Protein AF-A0A943NIR8-F1 (afdb_monomer_lite)

pLDDT: mean 76.02, std 11.91, range [43.84, 91.81]

Structure (mmCIF, N/CA/C/O backbone):
data_AF-A0A943NIR8-F1
#
_entry.id   AF-A0A943NIR8-F1
#
loop_
_atom_site.group_PDB
_atom_site.id
_atom_site.type_symbol
_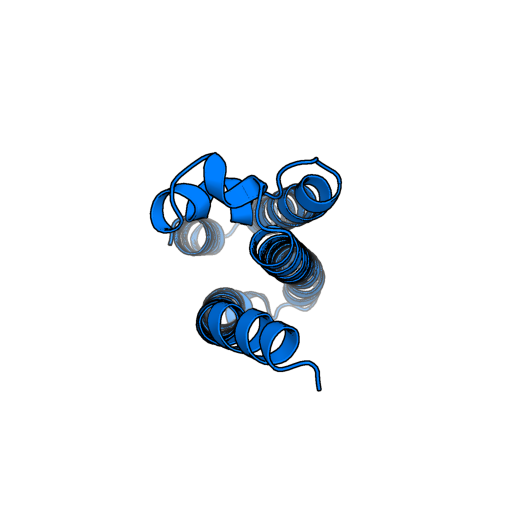atom_site.label_atom_id
_atom_site.label_alt_id
_atom_site.label_comp_id
_atom_site.label_asym_id
_atom_site.label_entity_id
_atom_site.label_seq_id
_atom_site.pdbx_PDB_ins_code
_atom_site.Cartn_x
_atom_site.Cartn_y
_atom_site.Cartn_z
_atom_site.occupancy
_atom_site.B_iso_or_equiv
_atom_site.auth_seq_id
_atom_site.auth_comp_id
_atom_site.auth_asym_id
_atom_site.auth_atom_id
_atom_site.pdbx_PDB_model_num
ATOM 1 N N . ALA A 1 1 ? -4.157 7.578 -10.789 1.00 50.00 1 ALA A N 1
ATOM 2 C CA . ALA A 1 1 ? -4.087 8.479 -11.960 1.00 50.00 1 ALA A CA 1
ATOM 3 C C . ALA A 1 1 ? -2.714 9.147 -12.088 1.00 50.00 1 ALA A C 1
ATOM 5 O O . ALA A 1 1 ? -2.057 8.916 -13.091 1.00 50.00 1 ALA A O 1
ATOM 6 N N . LEU A 1 2 ? -2.232 9.883 -11.074 1.00 46.25 2 LEU A N 1
ATOM 7 C CA . LEU A 1 2 ? -0.945 10.601 -11.145 1.00 46.25 2 LEU A CA 1
ATOM 8 C C . LEU A 1 2 ? 0.275 9.679 -11.347 1.00 46.25 2 LEU A C 1
ATOM 10 O O . LEU A 1 2 ? 1.102 9.935 -12.209 1.00 46.25 2 LEU A O 1
ATOM 14 N N . VAL A 1 3 ? 0.345 8.561 -10.618 1.00 52.22 3 VAL A N 1
ATOM 15 C CA . VAL A 1 3 ? 1.458 7.596 -10.722 1.00 52.22 3 VAL A CA 1
ATOM 16 C C . VAL A 1 3 ? 1.497 6.900 -12.093 1.00 52.22 3 VAL A C 1
ATOM 18 O O . VAL A 1 3 ? 2.567 6.740 -12.676 1.00 52.22 3 VAL A O 1
ATOM 21 N N . GLY A 1 4 ? 0.331 6.560 -12.654 1.00 50.72 4 GLY A N 1
ATOM 22 C CA . GLY A 1 4 ? 0.219 5.984 -14.000 1.00 50.72 4 GLY A CA 1
ATOM 23 C C . GLY A 1 4 ? 0.604 6.975 -15.105 1.00 50.72 4 GLY A C 1
ATOM 24 O O . GLY A 1 4 ? 1.308 6.604 -16.039 1.00 50.72 4 GLY A O 1
ATOM 25 N N . ALA A 1 5 ? 0.225 8.251 -14.961 1.00 54.97 5 ALA A N 1
ATOM 26 C CA . ALA A 1 5 ? 0.606 9.313 -15.894 1.00 54.97 5 ALA A CA 1
ATOM 27 C C . ALA A 1 5 ? 2.113 9.628 -15.841 1.00 54.97 5 ALA A C 1
ATOM 29 O O . ALA A 1 5 ? 2.747 9.778 -16.883 1.00 54.97 5 ALA A O 1
ATOM 30 N N . LEU A 1 6 ? 2.701 9.657 -14.639 1.00 54.72 6 LEU A N 1
ATOM 31 C CA . LEU A 1 6 ? 4.146 9.820 -14.451 1.00 54.72 6 LEU A CA 1
ATOM 32 C C . LEU A 1 6 ? 4.927 8.632 -15.029 1.00 54.72 6 LEU A C 1
ATOM 34 O O . LEU A 1 6 ? 5.957 8.830 -15.664 1.00 54.72 6 LEU A O 1
ATOM 38 N N . SER A 1 7 ? 4.406 7.410 -14.888 1.00 53.09 7 SER A N 1
ATOM 39 C CA . SER A 1 7 ? 5.023 6.209 -15.470 1.00 53.09 7 SER A CA 1
ATOM 40 C C . SER A 1 7 ? 5.010 6.237 -17.003 1.00 53.09 7 SER A C 1
ATOM 42 O O . SER A 1 7 ? 6.015 5.917 -17.631 1.00 53.09 7 SER A O 1
ATOM 44 N N . ALA A 1 8 ? 3.902 6.674 -17.612 1.00 53.62 8 ALA A N 1
ATOM 45 C CA . ALA A 1 8 ? 3.790 6.805 -19.065 1.00 53.62 8 ALA A CA 1
ATOM 46 C C . ALA A 1 8 ? 4.704 7.910 -19.630 1.00 53.62 8 ALA A C 1
ATOM 48 O O . ALA A 1 8 ? 5.376 7.695 -20.637 1.00 53.62 8 ALA A O 1
ATOM 49 N N . GLY A 1 9 ? 4.783 9.070 -18.966 1.00 53.88 9 GLY A N 1
ATOM 50 C CA . GLY A 1 9 ? 5.633 10.183 -19.408 1.00 53.88 9 GLY A CA 1
ATOM 51 C C . GLY A 1 9 ? 7.127 9.853 -19.388 1.00 53.88 9 GLY A C 1
ATOM 52 O O . GLY A 1 9 ? 7.882 10.319 -20.236 1.00 53.88 9 GLY A O 1
ATOM 53 N N . VAL A 1 10 ? 7.550 9.002 -18.456 1.00 54.00 10 VAL A N 1
ATOM 54 C CA . VAL A 1 10 ? 8.947 8.591 -18.330 1.00 54.00 10 VAL A CA 1
ATOM 55 C C . VAL A 1 10 ? 9.321 7.483 -19.323 1.00 54.00 10 VAL A C 1
ATOM 57 O O . VAL A 1 10 ? 10.425 7.502 -19.864 1.00 54.00 10 VAL A O 1
ATOM 60 N N . PHE A 1 11 ? 8.388 6.584 -19.646 1.00 51.16 11 PHE A N 1
ATOM 61 C CA . PHE A 1 11 ? 8.565 5.572 -20.692 1.00 51.16 11 PHE A CA 1
ATOM 62 C C . PHE A 1 11 ? 8.746 6.202 -22.089 1.00 51.16 11 PHE A C 1
ATOM 64 O O . PHE A 1 11 ? 9.578 5.750 -22.870 1.00 51.16 11 PHE A O 1
ATOM 71 N N . MET A 1 12 ? 8.052 7.311 -22.379 1.00 51.12 12 MET A N 1
ATOM 72 C CA . MET A 1 12 ? 8.220 8.051 -23.642 1.00 51.12 12 MET A CA 1
ATOM 73 C C . MET A 1 12 ? 9.534 8.852 -23.742 1.00 51.12 12 MET A C 1
ATOM 75 O O . MET A 1 12 ? 9.863 9.333 -24.822 1.00 51.12 12 MET A O 1
ATOM 79 N N . SER A 1 13 ? 10.289 9.006 -22.647 1.00 50.47 13 SER A N 1
ATOM 80 C CA . SER A 1 13 ? 11.528 9.804 -22.614 1.00 50.47 13 SER A CA 1
ATOM 81 C C . SER A 1 13 ? 12.755 9.058 -23.170 1.00 50.47 13 SER A C 1
ATOM 83 O O . SER A 1 13 ? 13.809 9.658 -23.360 1.00 50.47 13 SER A O 1
ATOM 85 N N . GLY A 1 14 ? 12.650 7.751 -23.450 1.00 43.84 14 GLY A N 1
ATOM 86 C CA . GLY A 1 14 ? 13.679 6.977 -24.167 1.00 43.84 14 GLY A CA 1
ATOM 87 C C . GLY A 1 14 ? 15.031 6.803 -23.455 1.00 43.84 14 GLY A C 1
ATOM 88 O O . GLY A 1 14 ? 15.896 6.103 -23.969 1.00 43.84 14 GLY A O 1
ATOM 89 N N . ASN A 1 15 ? 15.227 7.387 -22.271 1.00 46.31 15 ASN A N 1
ATOM 90 C CA . ASN A 1 15 ? 16.449 7.252 -21.482 1.00 46.31 15 ASN A CA 1
ATOM 91 C C . ASN A 1 15 ? 16.260 6.185 -20.398 1.00 46.31 15 ASN A C 1
ATOM 93 O O . ASN A 1 15 ? 15.321 6.263 -19.602 1.00 46.31 15 ASN A O 1
ATOM 97 N N . GLY A 1 16 ? 17.171 5.208 -20.331 1.00 49.84 16 GLY A N 1
ATOM 98 C CA . GLY A 1 16 ? 17.171 4.143 -19.315 1.00 49.84 16 GLY A CA 1
ATOM 99 C C . GLY A 1 16 ? 17.118 4.652 -17.865 1.00 49.84 16 GLY A C 1
ATOM 100 O O . GLY A 1 16 ? 16.621 3.948 -16.987 1.00 49.84 16 GLY A O 1
ATOM 101 N N . ASP A 1 17 ? 17.515 5.907 -17.633 1.00 51.03 17 ASP A N 1
ATOM 102 C CA . ASP A 1 17 ? 17.457 6.611 -16.343 1.00 51.03 17 ASP A CA 1
ATOM 103 C C . ASP A 1 17 ? 16.029 6.906 -15.858 1.00 51.03 17 ASP A C 1
ATOM 105 O O . ASP A 1 17 ? 15.762 6.965 -14.655 1.00 51.03 17 ASP A O 1
ATOM 109 N N . GLY A 1 18 ? 15.076 7.033 -16.783 1.00 53.97 18 GLY A N 1
ATOM 110 C CA . GLY A 1 18 ? 13.674 7.254 -16.457 1.00 53.97 18 GLY A CA 1
ATOM 111 C C . GLY A 1 18 ? 13.068 6.102 -15.646 1.00 53.97 18 GLY A C 1
ATOM 112 O O . GLY A 1 18 ? 12.378 6.310 -14.643 1.00 53.97 18 GLY A O 1
ATOM 113 N N . ASN A 1 19 ? 13.393 4.865 -16.019 1.00 62.94 19 ASN A N 1
ATOM 114 C CA . ASN A 1 19 ? 12.901 3.679 -15.319 1.00 62.94 19 ASN A CA 1
ATOM 115 C C . ASN A 1 19 ? 13.333 3.641 -13.848 1.00 62.94 19 ASN A C 1
ATOM 117 O O . ASN A 1 19 ? 12.593 3.148 -12.995 1.00 62.94 19 ASN A O 1
ATOM 121 N N . LEU A 1 20 ? 14.505 4.193 -13.528 1.00 63.16 20 LEU A N 1
ATOM 122 C CA . LEU A 1 20 ? 15.030 4.193 -12.168 1.00 63.16 20 LEU A CA 1
ATOM 123 C C . LEU A 1 20 ? 14.254 5.160 -11.267 1.00 63.16 20 LEU A C 1
ATOM 125 O O . LEU A 1 20 ? 13.882 4.791 -10.157 1.00 63.16 20 LEU A O 1
ATOM 129 N N . ILE A 1 21 ? 13.928 6.356 -11.767 1.00 66.56 21 ILE A N 1
ATOM 130 C CA . ILE A 1 21 ? 13.123 7.349 -11.037 1.00 66.56 21 ILE A CA 1
ATOM 131 C C . ILE A 1 21 ? 11.712 6.815 -10.765 1.00 66.56 21 ILE A C 1
ATOM 133 O O . ILE A 1 21 ? 11.200 6.955 -9.654 1.00 66.56 21 ILE A O 1
ATOM 137 N N . VAL A 1 22 ? 11.092 6.162 -11.750 1.00 68.81 22 VAL A N 1
ATOM 138 C CA . VAL A 1 22 ? 9.755 5.565 -11.599 1.00 68.81 22 VAL A CA 1
ATOM 139 C C . VAL A 1 22 ? 9.773 4.416 -10.587 1.00 68.81 22 VAL A C 1
ATOM 141 O O . VAL A 1 22 ? 8.929 4.380 -9.691 1.00 68.81 22 VAL A O 1
ATOM 144 N N . ASN A 1 23 ? 10.763 3.522 -10.663 1.00 69.69 23 ASN A N 1
ATOM 145 C CA . ASN A 1 23 ? 10.920 2.421 -9.708 1.00 69.69 23 ASN A CA 1
ATOM 146 C C . ASN A 1 23 ? 11.201 2.919 -8.283 1.00 69.69 23 ASN A C 1
ATOM 148 O O . ASN A 1 23 ? 10.594 2.423 -7.333 1.00 69.69 23 ASN A O 1
ATOM 152 N N . LEU A 1 24 ? 12.061 3.931 -8.124 1.00 72.00 24 LEU A N 1
ATOM 153 C CA . LEU A 1 24 ? 12.304 4.580 -6.834 1.00 72.00 24 LEU A CA 1
ATOM 154 C C . LEU A 1 24 ? 11.046 5.270 -6.301 1.00 72.00 24 LEU A C 1
ATOM 156 O O . LEU A 1 24 ? 10.792 5.217 -5.100 1.00 72.00 24 LEU A O 1
ATOM 160 N N . GLY A 1 25 ? 10.230 5.858 -7.178 1.00 76.81 25 GLY A N 1
ATOM 161 C CA . GLY A 1 25 ? 8.927 6.417 -6.826 1.00 76.81 25 GLY A CA 1
ATOM 162 C C . GLY A 1 25 ? 7.977 5.359 -6.262 1.00 76.81 25 GLY A C 1
ATOM 163 O O . GLY A 1 25 ? 7.421 5.556 -5.183 1.00 76.81 25 GLY A O 1
ATOM 164 N N . TYR A 1 26 ? 7.838 4.212 -6.935 1.00 76.12 26 TYR A N 1
ATOM 165 C CA . TYR A 1 26 ? 7.036 3.089 -6.433 1.00 76.12 26 TYR A CA 1
ATOM 166 C C . TYR A 1 26 ? 7.559 2.552 -5.098 1.00 76.12 26 TYR A C 1
ATOM 168 O O . TYR A 1 26 ? 6.769 2.327 -4.180 1.00 76.12 26 TYR A O 1
ATOM 176 N N . LEU A 1 27 ? 8.880 2.405 -4.960 1.00 76.31 27 LEU A N 1
ATOM 177 C CA . LEU A 1 27 ? 9.509 1.943 -3.726 1.00 76.31 27 LEU A CA 1
ATOM 178 C C . LEU A 1 27 ? 9.254 2.920 -2.571 1.00 76.31 27 LEU A C 1
ATOM 180 O O . LEU A 1 27 ? 8.796 2.505 -1.510 1.00 76.31 27 LEU A O 1
ATOM 184 N N . ALA A 1 28 ? 9.502 4.214 -2.781 1.00 79.44 28 ALA A N 1
ATOM 185 C CA . ALA A 1 28 ? 9.277 5.248 -1.776 1.00 79.44 28 ALA A CA 1
ATOM 186 C C . ALA A 1 28 ? 7.803 5.306 -1.354 1.00 79.44 28 ALA A C 1
ATOM 188 O O . ALA A 1 28 ? 7.503 5.402 -0.164 1.00 79.44 28 ALA A O 1
ATOM 189 N N . PHE A 1 29 ? 6.877 5.187 -2.309 1.00 77.44 29 PHE A N 1
ATOM 190 C CA . PHE A 1 29 ? 5.443 5.191 -2.030 1.00 77.44 29 PHE A CA 1
ATOM 191 C C . PHE A 1 29 ? 4.998 3.939 -1.259 1.00 77.44 29 PHE A C 1
ATOM 193 O O . PHE A 1 29 ? 4.225 4.039 -0.305 1.00 77.44 29 PHE A O 1
ATOM 200 N N . GLY A 1 30 ? 5.530 2.767 -1.616 1.00 79.06 30 GLY A N 1
ATOM 201 C CA . GLY A 1 30 ? 5.275 1.519 -0.898 1.00 79.06 30 GLY A CA 1
ATOM 202 C C . GLY A 1 30 ? 5.834 1.531 0.521 1.00 79.06 30 GLY A C 1
ATOM 203 O O . GLY A 1 30 ? 5.119 1.204 1.467 1.00 79.06 30 GLY A O 1
ATOM 204 N N . LEU A 1 31 ? 7.076 1.993 0.691 1.00 80.50 31 LEU A N 1
ATOM 205 C CA . LEU A 1 31 ? 7.701 2.153 2.003 1.00 80.50 31 LEU A CA 1
ATOM 206 C C . LEU A 1 31 ? 6.960 3.173 2.863 1.00 80.50 31 LEU A C 1
ATOM 208 O O . LEU A 1 31 ? 6.782 2.924 4.047 1.00 80.50 31 LEU A O 1
ATOM 212 N N . MET A 1 32 ? 6.474 4.277 2.291 1.00 81.88 32 MET A N 1
ATOM 213 C CA . MET A 1 32 ? 5.642 5.245 3.010 1.00 81.88 32 MET A CA 1
ATOM 214 C C . MET A 1 32 ? 4.349 4.599 3.528 1.00 81.88 32 MET A C 1
ATOM 216 O O . MET A 1 32 ? 3.983 4.791 4.688 1.00 81.88 32 MET A O 1
ATOM 220 N N . TRP A 1 33 ? 3.674 3.795 2.703 1.00 80.50 33 TRP A N 1
ATOM 221 C CA . TRP A 1 33 ? 2.475 3.060 3.116 1.00 80.50 33 TRP A CA 1
ATOM 222 C C . TRP A 1 33 ? 2.769 2.034 4.220 1.00 80.50 33 TRP A C 1
ATOM 224 O O . TRP A 1 33 ? 2.026 1.964 5.201 1.00 80.50 33 TRP A O 1
ATOM 234 N N . LEU A 1 34 ? 3.877 1.295 4.123 1.00 80.38 34 LEU A N 1
ATOM 235 C CA . LEU A 1 34 ? 4.304 0.359 5.169 1.00 80.38 34 LEU A CA 1
ATOM 236 C C . LEU A 1 34 ? 4.735 1.078 6.454 1.00 80.38 34 LEU A C 1
ATOM 238 O O . LEU A 1 34 ? 4.342 0.669 7.542 1.00 80.38 34 LEU A O 1
ATOM 242 N N . ALA A 1 35 ? 5.474 2.181 6.347 1.00 77.81 35 ALA A N 1
ATOM 243 C CA . ALA A 1 35 ? 5.875 3.003 7.485 1.00 77.81 35 ALA A CA 1
ATOM 244 C C . ALA A 1 35 ? 4.655 3.603 8.197 1.00 77.81 35 ALA A C 1
ATOM 246 O O . ALA A 1 35 ? 4.638 3.682 9.422 1.00 77.81 35 ALA A O 1
ATOM 247 N N . SER A 1 36 ? 3.590 3.927 7.458 1.00 78.44 36 SER A N 1
ATOM 248 C CA . SER A 1 36 ? 2.319 4.343 8.060 1.00 78.44 36 SER A CA 1
ATOM 249 C C . SER A 1 36 ? 1.657 3.238 8.895 1.00 78.44 36 SER A C 1
ATOM 251 O O . SER A 1 36 ? 0.885 3.513 9.803 1.00 78.44 36 SER A O 1
ATOM 253 N N . CYS A 1 37 ? 1.986 1.966 8.657 1.00 79.25 37 CYS A N 1
ATOM 254 C CA . CYS A 1 37 ? 1.515 0.885 9.521 1.00 79.25 37 CYS A CA 1
ATOM 255 C C . CYS A 1 37 ? 2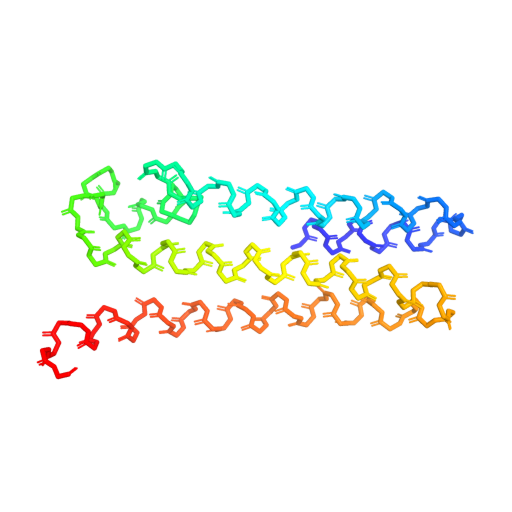.239 0.856 10.880 1.00 79.25 37 CYS A C 1
ATOM 257 O O . CYS A 1 37 ? 1.780 0.185 11.800 1.00 79.25 37 CYS A O 1
ATOM 259 N N . LEU A 1 38 ? 3.360 1.570 11.017 1.00 74.50 38 LEU A N 1
ATOM 260 C CA . LEU A 1 38 ? 4.093 1.720 12.276 1.00 74.50 38 LEU A CA 1
ATOM 261 C C . LEU A 1 38 ? 3.652 2.965 13.062 1.00 74.50 38 LEU A C 1
ATOM 263 O O . LEU A 1 38 ? 3.937 3.076 14.254 1.00 74.50 38 LEU A O 1
ATOM 267 N N . THR A 1 39 ? 2.956 3.907 12.420 1.00 75.06 39 THR A N 1
ATOM 268 C CA . THR A 1 39 ? 2.384 5.085 13.083 1.00 75.06 39 THR A CA 1
ATOM 269 C C . THR A 1 39 ? 1.046 4.738 13.722 1.00 75.06 39 THR A C 1
ATOM 271 O O . THR A 1 39 ? 0.398 3.785 13.307 1.00 75.06 39 THR A O 1
ATOM 274 N N . LYS A 1 40 ? 0.599 5.520 14.720 1.00 67.50 40 LYS A N 1
ATOM 275 C CA . LYS A 1 40 ? -0.721 5.349 15.373 1.00 67.50 40 LYS A CA 1
ATOM 276 C C . LYS A 1 40 ? -1.905 5.488 14.407 1.00 67.50 40 LYS A C 1
ATOM 278 O O . LYS A 1 40 ? -2.991 4.994 14.688 1.00 67.50 40 LYS A O 1
ATOM 283 N N . GLU A 1 41 ? -1.683 6.165 13.287 1.00 75.62 41 GLU A N 1
ATOM 284 C CA . GLU A 1 41 ? -2.678 6.434 12.257 1.00 75.62 41 GLU A CA 1
ATOM 285 C C . GLU A 1 41 ? -2.113 5.967 10.911 1.00 75.62 41 GLU A C 1
ATOM 287 O O . GLU A 1 41 ? -1.200 6.615 10.390 1.00 75.62 41 GLU A O 1
ATOM 292 N N . PRO A 1 42 ? -2.591 4.839 10.351 1.00 76.81 42 PRO A N 1
ATOM 293 C CA . PRO A 1 42 ? -2.158 4.404 9.033 1.00 76.81 42 PRO A CA 1
ATOM 294 C C . PRO A 1 42 ? -2.702 5.347 7.964 1.00 76.81 42 PRO A C 1
ATOM 296 O O . PRO A 1 42 ? -3.794 5.904 8.113 1.00 76.81 42 PRO A O 1
ATOM 299 N N . LEU A 1 43 ? -1.974 5.478 6.850 1.00 74.88 43 LEU A N 1
ATOM 300 C CA . LEU A 1 43 ? -2.322 6.409 5.769 1.00 74.88 43 LEU A CA 1
ATOM 301 C C . LEU A 1 43 ? -3.756 6.189 5.279 1.00 74.88 43 LEU A C 1
ATOM 303 O O . LEU A 1 43 ? -4.458 7.153 4.987 1.00 74.88 43 LEU A O 1
ATOM 307 N N . CYS A 1 44 ? -4.205 4.927 5.260 1.00 75.50 44 CYS A N 1
ATOM 308 C CA . CYS A 1 44 ? -5.589 4.591 4.964 1.00 75.50 44 CYS A CA 1
ATOM 309 C C . CYS A 1 44 ? -6.578 5.269 5.906 1.00 75.50 44 CYS A C 1
ATOM 311 O O . CYS A 1 44 ? -7.441 6.016 5.458 1.00 75.50 44 CYS A O 1
ATOM 313 N N . ALA A 1 45 ? -6.418 5.073 7.213 1.00 72.06 45 ALA A N 1
ATOM 314 C CA . ALA A 1 45 ? -7.329 5.639 8.199 1.00 72.06 45 ALA A CA 1
ATOM 315 C C . ALA A 1 45 ? -7.370 7.173 8.116 1.00 72.06 45 ALA A C 1
ATOM 317 O O . ALA A 1 45 ? -8.454 7.749 8.176 1.00 72.06 45 ALA A O 1
ATOM 318 N N . ALA A 1 46 ? -6.221 7.820 7.893 1.00 77.38 46 ALA A N 1
ATOM 319 C CA . ALA A 1 46 ? -6.127 9.274 7.799 1.00 77.38 46 ALA A CA 1
ATOM 320 C C . ALA A 1 46 ? -6.975 9.871 6.659 1.00 77.38 46 ALA A C 1
ATOM 322 O O . ALA A 1 46 ? -7.538 10.953 6.835 1.00 77.38 46 ALA A O 1
ATOM 323 N N . TYR A 1 47 ? -7.106 9.178 5.516 1.00 77.06 47 TYR A N 1
ATOM 324 C CA . TYR A 1 47 ? -7.891 9.684 4.383 1.00 77.06 47 TYR A CA 1
ATOM 325 C C . TYR A 1 47 ? -9.379 9.303 4.448 1.00 77.06 47 TYR A C 1
ATOM 327 O O . TYR A 1 47 ? -10.222 10.135 4.118 1.00 77.06 47 TYR A O 1
ATOM 335 N N . VAL A 1 48 ? -9.738 8.081 4.877 1.00 79.56 48 VAL A N 1
ATOM 336 C CA . VAL A 1 48 ? -11.153 7.636 4.901 1.00 79.56 48 VAL A CA 1
ATOM 337 C C . VAL A 1 48 ? -11.920 8.053 6.150 1.00 79.56 48 VAL A C 1
ATOM 339 O O . VAL A 1 48 ? -13.147 7.973 6.140 1.00 79.56 48 VAL A O 1
ATOM 342 N N . LYS A 1 49 ? -11.258 8.535 7.210 1.00 76.62 49 LYS A N 1
ATOM 343 C CA . LYS A 1 49 ? -11.926 8.876 8.481 1.00 76.62 49 LYS A CA 1
ATOM 344 C C . LYS A 1 49 ? -13.127 9.810 8.328 1.00 76.62 49 LYS A C 1
ATOM 346 O O . LYS A 1 49 ? -14.119 9.639 9.029 1.00 76.62 49 LYS A O 1
ATOM 351 N N . TYR A 1 50 ? -13.092 10.750 7.383 1.00 76.94 50 TYR A N 1
ATOM 352 C CA . TYR A 1 50 ? -14.182 11.709 7.169 1.00 76.94 50 TYR A CA 1
ATOM 353 C C . TYR A 1 50 ? -15.490 11.051 6.713 1.00 76.94 50 TYR A C 1
ATOM 355 O O . TYR A 1 50 ? -16.564 11.566 7.005 1.00 76.94 50 TYR A O 1
ATOM 363 N N . SER A 1 51 ? -15.426 9.875 6.085 1.00 78.56 51 SER A N 1
ATOM 364 C CA . SER A 1 51 ? -16.610 9.073 5.752 1.00 78.56 51 SER A CA 1
ATOM 365 C C . SER A 1 51 ? -17.161 8.273 6.942 1.00 78.56 51 SER A C 1
ATOM 367 O O . SER A 1 51 ? -18.236 7.692 6.834 1.00 78.56 51 SER A O 1
ATOM 369 N N . TYR A 1 52 ? -16.447 8.246 8.073 1.00 73.00 52 TYR A N 1
ATOM 370 C CA . TYR A 1 52 ? -16.752 7.446 9.267 1.00 73.00 52 TYR A CA 1
ATOM 371 C C . TYR A 1 52 ? -16.828 8.292 10.557 1.00 73.00 52 TYR A C 1
ATOM 373 O O . TYR A 1 52 ? -16.626 7.776 11.655 1.00 73.00 52 TYR A O 1
ATOM 381 N N . GLY A 1 53 ? -17.136 9.589 10.438 1.00 78.44 53 GLY A N 1
ATOM 382 C CA . GLY A 1 53 ? -17.296 10.499 11.585 1.00 78.44 53 GLY A CA 1
ATOM 383 C C . GLY A 1 53 ? -16.052 11.318 11.949 1.00 78.44 53 GLY A C 1
ATOM 384 O O . GLY A 1 53 ? -16.018 11.951 12.999 1.00 78.44 53 GLY A O 1
ATOM 385 N N . GLY A 1 54 ? -15.031 11.346 11.090 1.00 82.00 54 GLY A N 1
ATOM 386 C CA . GLY A 1 54 ? -13.807 12.113 11.328 1.00 82.00 54 GLY A CA 1
ATOM 387 C C . GLY A 1 54 ? -12.938 11.458 12.398 1.00 82.00 54 GLY A C 1
ATOM 388 O O . GLY A 1 54 ? -12.750 10.244 12.385 1.00 82.00 54 GLY A O 1
ATOM 389 N N . ASP A 1 55 ? -12.407 12.238 13.337 1.00 81.69 55 ASP A N 1
ATOM 390 C CA . ASP A 1 55 ? -11.477 11.727 14.357 1.00 81.69 55 ASP A CA 1
ATOM 391 C C . ASP A 1 55 ? -12.118 10.702 15.308 1.00 81.69 55 ASP A C 1
ATOM 393 O O . ASP A 1 55 ? -11.423 9.851 15.864 1.00 81.69 55 ASP A O 1
ATOM 397 N N . SER A 1 56 ? -13.452 10.689 15.435 1.00 77.94 56 SER A N 1
ATOM 398 C CA . SER A 1 56 ? -14.148 9.651 16.203 1.00 77.94 56 SER A CA 1
ATOM 399 C C . SER A 1 56 ? -13.993 8.253 15.596 1.00 77.94 56 SER A C 1
ATOM 401 O O . SER A 1 56 ? -14.153 7.265 16.313 1.00 77.94 56 SER A O 1
ATOM 403 N N . ALA A 1 57 ? -13.665 8.145 14.301 1.00 77.19 57 ALA A N 1
ATOM 404 C CA . ALA A 1 57 ? -13.446 6.868 13.623 1.00 77.19 57 ALA A CA 1
ATOM 405 C C . ALA A 1 57 ? -12.266 6.087 14.228 1.00 77.19 57 ALA A C 1
ATOM 407 O O . ALA A 1 57 ? -12.286 4.855 14.251 1.00 77.19 57 ALA A O 1
ATOM 408 N N . TYR A 1 58 ? -11.271 6.788 14.783 1.00 77.75 58 TYR A N 1
ATOM 409 C CA . TYR A 1 58 ? -10.113 6.170 15.431 1.00 77.75 58 TYR A CA 1
ATOM 410 C C . TYR A 1 58 ? -10.471 5.411 16.712 1.00 77.75 58 TYR A C 1
ATOM 412 O O . TYR A 1 58 ? -9.782 4.459 17.075 1.00 77.75 58 TYR A O 1
ATOM 420 N N . ASN A 1 59 ? -11.590 5.761 17.353 1.00 81.88 59 ASN A N 1
ATOM 421 C CA . ASN A 1 59 ? -12.078 5.055 18.537 1.00 81.88 59 ASN A CA 1
ATOM 422 C C . ASN A 1 59 ? -12.688 3.686 18.204 1.00 81.88 59 ASN A C 1
ATOM 424 O O . ASN A 1 59 ? -12.978 2.920 19.119 1.00 81.88 59 ASN A O 1
ATOM 428 N N . ASN A 1 60 ? -12.891 3.360 16.922 1.00 82.56 60 ASN A N 1
ATOM 429 C CA . ASN A 1 60 ? -13.390 2.059 16.496 1.00 82.56 60 ASN A CA 1
ATOM 430 C C . ASN A 1 60 ? -12.213 1.111 16.166 1.00 82.56 60 ASN A C 1
ATOM 432 O O . ASN A 1 60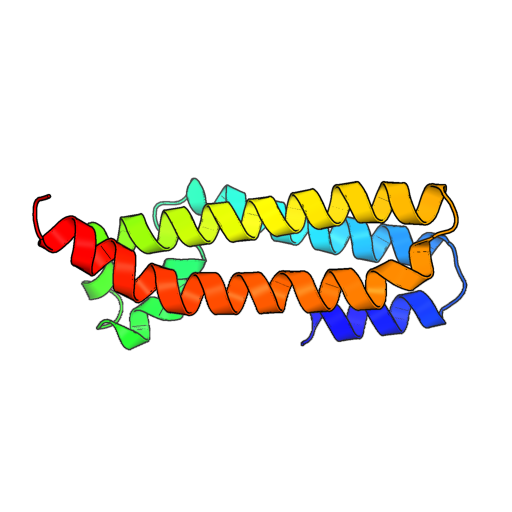 ? -11.574 1.258 15.117 1.00 82.56 60 ASN A O 1
ATOM 436 N N . PRO A 1 61 ? -11.945 0.075 16.992 1.00 81.44 61 PRO A N 1
ATOM 437 C CA . PRO A 1 61 ? -10.824 -0.835 16.761 1.00 81.44 61 PRO A CA 1
ATOM 438 C C . PRO A 1 61 ? -10.952 -1.631 15.457 1.00 81.44 61 PRO A C 1
ATOM 440 O O . PRO A 1 61 ? -9.941 -1.994 14.857 1.00 81.44 61 PRO A O 1
ATOM 443 N N . LEU A 1 62 ? -12.179 -1.903 14.994 1.00 83.06 62 LEU A N 1
ATOM 444 C CA . LEU A 1 62 ? -12.418 -2.599 13.727 1.00 83.06 62 LEU A CA 1
ATOM 445 C C . LEU A 1 62 ? -12.066 -1.711 12.538 1.00 83.06 62 LEU A C 1
ATOM 447 O O . LEU A 1 62 ? -11.415 -2.184 11.607 1.00 83.06 62 LEU A O 1
ATOM 451 N N . PHE A 1 63 ? -12.427 -0.427 12.590 1.00 83.25 63 PHE A N 1
ATOM 452 C CA . PHE A 1 63 ? -12.035 0.547 11.570 1.00 83.25 63 PHE A CA 1
ATOM 453 C C . PHE A 1 63 ? -10.509 0.647 11.474 1.00 83.25 63 PHE A C 1
ATOM 455 O O . PHE A 1 63 ? -9.949 0.525 10.384 1.00 83.25 63 PHE A O 1
ATOM 462 N N . MET A 1 64 ? -9.825 0.769 12.614 1.00 84.44 64 MET A N 1
ATOM 463 C CA . MET A 1 64 ? -8.364 0.852 12.643 1.00 84.44 64 MET A CA 1
ATOM 464 C C . MET A 1 64 ? -7.706 -0.420 12.107 1.00 84.44 64 MET A C 1
ATOM 466 O O . MET A 1 64 ? -6.882 -0.337 11.198 1.00 84.44 64 MET A O 1
ATOM 470 N N . LYS A 1 65 ? -8.105 -1.609 12.584 1.00 83.12 65 LYS A N 1
ATOM 471 C CA . LYS A 1 65 ? -7.541 -2.885 12.104 1.00 83.12 65 LYS A CA 1
ATOM 472 C C . LYS A 1 65 ? -7.745 -3.085 10.602 1.00 83.12 65 LYS A C 1
ATOM 474 O O . LYS A 1 65 ? -6.814 -3.498 9.919 1.00 83.12 65 LYS A O 1
ATOM 479 N N . THR A 1 66 ? -8.931 -2.760 10.086 1.00 86.25 66 THR A N 1
ATOM 480 C CA . THR A 1 66 ? -9.230 -2.860 8.647 1.00 86.25 66 THR A CA 1
ATOM 481 C C . THR A 1 66 ? -8.292 -1.971 7.836 1.00 86.25 66 THR A C 1
ATOM 483 O O . THR A 1 66 ? -7.676 -2.431 6.877 1.00 86.25 66 THR A O 1
ATOM 486 N N . ASN A 1 67 ? -8.132 -0.713 8.252 1.00 85.44 67 ASN A N 1
ATOM 487 C CA . ASN A 1 67 ? -7.293 0.251 7.549 1.00 85.44 67 ASN A CA 1
ATOM 488 C C . ASN A 1 67 ? -5.794 -0.036 7.682 1.00 85.44 67 ASN A C 1
ATOM 490 O O . ASN A 1 67 ? -5.062 0.234 6.737 1.00 85.44 67 ASN A O 1
ATOM 494 N N . TYR A 1 68 ? -5.333 -0.622 8.790 1.00 84.44 68 TYR A N 1
ATOM 495 C CA . TYR A 1 68 ? -3.957 -1.119 8.900 1.00 84.44 68 TYR A CA 1
ATOM 496 C C . TYR A 1 68 ? -3.680 -2.260 7.926 1.00 84.44 68 TYR A C 1
ATOM 498 O O . TYR A 1 68 ? -2.664 -2.235 7.242 1.00 84.44 68 TYR A O 1
ATOM 506 N N . ILE A 1 69 ? -4.580 -3.246 7.836 1.00 87.31 69 ILE A N 1
ATOM 507 C CA . ILE A 1 69 ? -4.410 -4.374 6.908 1.00 87.31 69 ILE A CA 1
ATOM 508 C C . ILE A 1 69 ? -4.388 -3.861 5.469 1.00 87.31 69 ILE A C 1
ATOM 510 O O . ILE A 1 69 ? -3.496 -4.214 4.703 1.00 87.31 69 ILE A O 1
ATOM 514 N N . LEU A 1 70 ? -5.323 -2.977 5.114 1.00 87.69 70 LEU A N 1
ATOM 515 C CA . LEU A 1 70 ? -5.343 -2.354 3.794 1.00 87.69 70 LEU A CA 1
ATOM 516 C C . LEU A 1 70 ? -4.060 -1.560 3.533 1.00 87.69 70 LEU A C 1
ATOM 518 O O . LEU A 1 70 ? -3.468 -1.714 2.466 1.00 87.69 70 LEU A O 1
ATOM 522 N N . ALA A 1 71 ? -3.589 -0.777 4.507 1.00 86.19 71 ALA A N 1
ATOM 523 C CA . ALA A 1 71 ? -2.337 -0.041 4.392 1.00 86.19 71 ALA A CA 1
ATOM 524 C C . ALA A 1 71 ? -1.133 -0.972 4.155 1.00 86.19 71 ALA A C 1
ATOM 526 O O . ALA A 1 71 ? -0.317 -0.741 3.261 1.00 86.19 71 ALA A O 1
ATOM 527 N N . ALA A 1 72 ? -1.060 -2.084 4.880 1.00 85.94 72 ALA A N 1
ATOM 528 C CA . ALA A 1 72 ? -0.009 -3.070 4.688 1.00 85.94 72 ALA A CA 1
ATOM 529 C C . ALA A 1 72 ? -0.082 -3.716 3.294 1.00 85.94 72 ALA A C 1
ATOM 531 O O . ALA A 1 72 ? 0.934 -3.813 2.610 1.00 85.94 72 ALA A O 1
ATOM 532 N N . CYS A 1 73 ? -1.276 -4.107 2.836 1.00 88.62 73 CYS A N 1
ATOM 533 C CA . CYS A 1 73 ? -1.459 -4.753 1.536 1.00 88.62 73 CYS A CA 1
ATOM 534 C C . CYS A 1 73 ? -1.074 -3.838 0.366 1.00 88.62 73 CYS A C 1
ATOM 536 O O . CYS A 1 73 ? -0.376 -4.266 -0.548 1.00 88.62 73 CYS A O 1
ATOM 538 N N . TRP A 1 74 ? -1.489 -2.575 0.398 1.00 85.81 74 TRP A N 1
ATOM 539 C CA . TRP A 1 74 ? -1.130 -1.598 -0.632 1.00 85.81 74 TRP A CA 1
ATOM 540 C C . TRP A 1 74 ? 0.362 -1.250 -0.587 1.00 85.81 74 TRP A C 1
ATOM 542 O O . TRP A 1 74 ? 0.992 -1.154 -1.638 1.00 85.81 74 TRP A O 1
ATOM 552 N N . GLY A 1 75 ? 0.948 -1.103 0.606 1.00 85.19 75 GLY A N 1
ATOM 553 C CA . GLY A 1 75 ? 2.388 -0.895 0.758 1.00 85.19 75 GLY A CA 1
ATOM 554 C C . GLY A 1 75 ? 3.198 -2.062 0.192 1.00 85.19 75 GLY A C 1
ATOM 555 O O . GLY A 1 75 ? 4.098 -1.852 -0.619 1.00 85.19 75 GLY A O 1
ATOM 556 N N . ALA A 1 76 ? 2.818 -3.295 0.536 1.00 87.38 76 ALA A N 1
ATOM 557 C CA . ALA A 1 76 ? 3.426 -4.510 -0.000 1.00 87.38 76 ALA A CA 1
ATOM 558 C C . ALA A 1 76 ? 3.268 -4.604 -1.523 1.00 87.38 76 ALA A C 1
ATOM 560 O O . ALA A 1 76 ? 4.234 -4.908 -2.218 1.00 87.38 76 ALA A O 1
ATOM 561 N N . MET A 1 77 ? 2.083 -4.282 -2.052 1.00 88.69 77 MET A N 1
ATOM 562 C CA . MET A 1 77 ? 1.836 -4.239 -3.491 1.00 88.69 77 MET A CA 1
ATOM 563 C C . MET A 1 77 ? 2.799 -3.271 -4.186 1.00 88.69 77 MET A C 1
ATOM 565 O O . MET A 1 77 ? 3.458 -3.672 -5.136 1.00 88.69 77 MET A O 1
ATOM 569 N N . TYR A 1 78 ? 2.941 -2.029 -3.710 1.00 83.31 78 TYR A N 1
ATOM 570 C CA . TYR A 1 78 ? 3.853 -1.057 -4.324 1.00 83.31 78 TYR A CA 1
ATOM 571 C C . TYR A 1 78 ? 5.328 -1.478 -4.249 1.00 83.31 78 TYR A C 1
ATOM 573 O O . TYR A 1 78 ? 6.063 -1.274 -5.216 1.00 83.31 78 TYR A O 1
ATOM 581 N N . VAL A 1 79 ? 5.759 -2.110 -3.150 1.00 84.06 79 VAL A N 1
ATOM 582 C CA . VAL A 1 79 ? 7.119 -2.665 -3.034 1.00 84.06 79 VAL A CA 1
ATOM 583 C C . VAL A 1 79 ? 7.336 -3.803 -4.034 1.00 84.06 79 VAL A C 1
ATOM 585 O O . VAL A 1 79 ? 8.339 -3.804 -4.745 1.00 84.06 79 VAL A O 1
ATOM 588 N N . LEU A 1 80 ? 6.391 -4.742 -4.146 1.00 84.62 80 LEU A N 1
ATOM 589 C CA . LEU A 1 80 ? 6.461 -5.830 -5.128 1.00 84.62 80 LEU A CA 1
ATOM 590 C C . LEU A 1 80 ? 6.461 -5.296 -6.564 1.00 84.62 80 LEU A C 1
ATOM 592 O O . LEU A 1 80 ? 7.256 -5.760 -7.381 1.00 84.62 80 LEU A O 1
ATOM 596 N N . THR A 1 81 ? 5.648 -4.273 -6.844 1.00 83.06 81 THR A N 1
ATOM 597 C CA . THR A 1 81 ? 5.628 -3.580 -8.134 1.00 83.06 81 THR A CA 1
ATOM 598 C C . THR A 1 81 ? 6.991 -2.988 -8.472 1.00 83.06 81 THR A C 1
ATOM 600 O O . THR A 1 81 ? 7.451 -3.140 -9.602 1.00 83.06 81 THR A O 1
ATOM 603 N N . ALA A 1 82 ? 7.676 -2.362 -7.511 1.00 78.56 82 ALA A N 1
ATOM 604 C CA . ALA A 1 82 ? 9.021 -1.829 -7.724 1.00 78.56 82 ALA A CA 1
ATOM 605 C C . ALA A 1 82 ? 10.042 -2.943 -8.021 1.00 78.56 82 ALA A C 1
ATOM 607 O O . ALA A 1 82 ? 10.847 -2.810 -8.944 1.00 78.56 82 ALA A O 1
ATOM 608 N N . ILE A 1 83 ? 9.975 -4.062 -7.287 1.00 81.62 83 I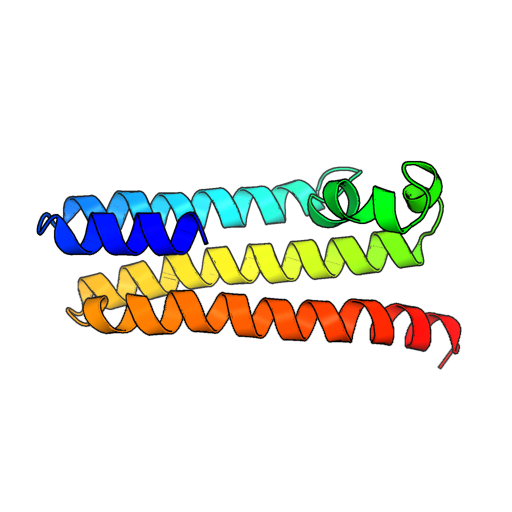LE A N 1
ATOM 609 C CA . ILE A 1 83 ? 10.881 -5.206 -7.464 1.00 81.62 83 ILE A CA 1
ATOM 610 C C . ILE A 1 83 ? 10.704 -5.830 -8.852 1.00 81.62 83 ILE A C 1
ATOM 612 O O . ILE A 1 83 ? 11.681 -5.944 -9.595 1.00 81.62 83 ILE A O 1
ATOM 616 N N . TRP A 1 84 ? 9.480 -6.210 -9.243 1.00 79.06 84 TRP A N 1
ATOM 617 C CA . TRP A 1 84 ? 9.281 -6.832 -10.557 1.00 79.06 84 TRP A CA 1
ATOM 618 C C . TRP A 1 84 ? 9.538 -5.857 -11.702 1.00 79.06 84 TRP A C 1
ATOM 620 O O . TRP A 1 84 ? 9.977 -6.287 -12.765 1.00 79.06 84 TRP A O 1
ATOM 630 N N . SER A 1 85 ? 9.289 -4.555 -11.504 1.00 79.06 85 SER A N 1
ATOM 631 C CA . SER A 1 85 ? 9.466 -3.559 -12.566 1.00 79.06 85 SER A CA 1
ATOM 632 C C . SER A 1 85 ? 10.946 -3.383 -12.861 1.00 79.06 85 SER A C 1
ATOM 634 O O . SER A 1 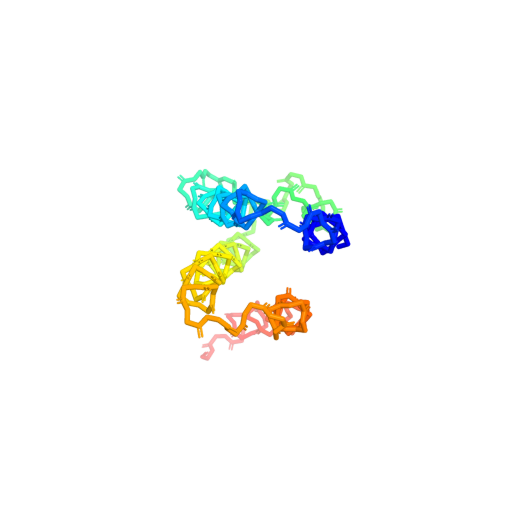85 ? 11.342 -3.310 -14.022 1.00 79.06 85 SER A O 1
ATOM 636 N N . TRP A 1 86 ? 11.783 -3.425 -11.823 1.00 74.94 86 TRP A N 1
ATOM 637 C CA . TRP A 1 86 ? 13.229 -3.456 -11.984 1.00 74.94 86 TRP A CA 1
ATOM 638 C C . TRP A 1 86 ? 13.688 -4.690 -12.772 1.00 74.94 86 TRP A C 1
ATOM 640 O O . TRP A 1 86 ? 14.387 -4.541 -13.772 1.00 74.94 86 TRP A O 1
ATOM 650 N N . PHE A 1 87 ? 13.235 -5.894 -12.406 1.00 78.62 87 PHE A N 1
ATOM 651 C CA . PHE A 1 87 ? 13.593 -7.114 -13.142 1.00 78.62 87 PHE A CA 1
ATOM 652 C C . PHE A 1 87 ? 13.101 -7.108 -14.597 1.00 78.62 87 PHE A C 1
ATOM 654 O O . PHE A 1 87 ? 13.847 -7.494 -15.494 1.00 78.62 87 PHE A O 1
ATOM 661 N N . ALA A 1 88 ? 11.874 -6.659 -14.857 1.00 78.56 88 ALA A N 1
ATOM 662 C CA . ALA A 1 88 ? 11.298 -6.619 -16.199 1.00 78.56 88 ALA A CA 1
ATOM 663 C C . ALA A 1 88 ? 12.070 -5.680 -17.141 1.00 78.56 88 ALA A C 1
ATOM 665 O O . ALA A 1 88 ? 12.315 -6.035 -18.293 1.00 78.56 88 ALA A O 1
ATOM 666 N N . VAL A 1 89 ? 12.518 -4.522 -16.643 1.00 75.06 89 VAL A N 1
ATOM 667 C CA . VAL A 1 89 ? 13.364 -3.597 -17.415 1.00 75.06 89 VAL A CA 1
ATOM 668 C C . VAL A 1 89 ? 14.719 -4.230 -17.734 1.00 75.06 89 VAL A C 1
ATOM 670 O O . VAL A 1 89 ? 15.145 -4.182 -18.884 1.00 75.06 89 VAL A O 1
ATOM 673 N N . GLN A 1 90 ? 15.360 -4.889 -16.761 1.00 75.12 90 GLN A N 1
ATOM 674 C CA . GLN A 1 90 ? 16.656 -5.550 -16.978 1.00 75.12 90 GLN A CA 1
ATOM 675 C C . GLN A 1 90 ? 16.593 -6.695 -17.999 1.00 75.12 90 GLN A C 1
ATOM 677 O O . GLN A 1 90 ? 17.584 -6.991 -18.657 1.00 75.12 90 GLN A O 1
ATOM 682 N N . ASN A 1 91 ? 15.428 -7.328 -18.148 1.00 77.88 91 ASN A N 1
ATOM 683 C CA . ASN A 1 91 ? 15.202 -8.417 -19.101 1.00 77.88 91 ASN A CA 1
ATOM 684 C C . ASN A 1 91 ? 14.591 -7.941 -20.434 1.00 77.88 91 ASN A C 1
ATOM 686 O O . ASN A 1 91 ? 14.171 -8.769 -21.238 1.00 77.88 91 ASN A O 1
ATOM 690 N N . GLY A 1 92 ? 14.513 -6.625 -20.678 1.00 79.00 92 GLY A N 1
ATOM 691 C CA . GLY A 1 92 ? 14.022 -6.068 -21.944 1.00 79.00 92 GLY A CA 1
ATOM 692 C C . GLY A 1 92 ? 12.510 -6.202 -22.172 1.00 79.00 92 GLY A C 1
ATOM 693 O O . GLY A 1 92 ? 12.050 -6.021 -23.293 1.00 79.00 92 GLY A O 1
ATOM 694 N N . VAL A 1 93 ? 11.727 -6.499 -21.129 1.00 79.19 93 VAL A N 1
ATOM 695 C CA . VAL A 1 93 ? 10.256 -6.632 -21.186 1.00 79.19 93 VAL A CA 1
ATOM 696 C C . VAL A 1 93 ? 9.542 -5.467 -20.487 1.00 79.19 93 VAL A C 1
ATOM 698 O O . VAL A 1 93 ? 8.438 -5.618 -19.969 1.00 79.19 93 VAL A O 1
ATOM 701 N N . GLY A 1 94 ? 10.170 -4.287 -20.451 1.00 73.12 94 GLY A N 1
ATOM 702 C CA . GLY A 1 94 ? 9.639 -3.093 -19.780 1.00 73.12 94 GLY A CA 1
ATOM 703 C C . GLY A 1 94 ? 8.286 -2.614 -20.323 1.00 73.12 94 GLY A C 1
ATOM 704 O O . GLY A 1 94 ? 7.477 -2.083 -19.567 1.00 73.12 94 GLY A O 1
ATOM 705 N N . ASP A 1 95 ? 7.995 -2.864 -21.597 1.00 74.44 95 ASP A N 1
ATOM 706 C CA . ASP A 1 95 ? 6.786 -2.399 -22.291 1.00 74.44 95 ASP A CA 1
ATOM 707 C C . ASP A 1 95 ? 5.491 -2.945 -21.663 1.00 74.44 95 ASP A C 1
ATOM 709 O O . ASP A 1 95 ? 4.470 -2.255 -21.610 1.00 74.44 95 ASP A O 1
ATOM 713 N N . ILE A 1 96 ? 5.530 -4.165 -21.107 1.00 78.19 96 ILE A N 1
ATOM 714 C CA . ILE A 1 96 ? 4.361 -4.782 -20.463 1.00 78.19 96 ILE A CA 1
ATOM 715 C C . ILE A 1 96 ? 4.028 -4.134 -19.110 1.00 78.19 96 ILE A C 1
ATOM 717 O O . ILE A 1 96 ? 2.893 -4.232 -18.633 1.00 78.19 96 ILE A O 1
ATOM 721 N N . LEU A 1 97 ? 4.989 -3.429 -18.498 1.00 77.12 97 LEU A N 1
ATOM 722 C CA . LEU A 1 97 ? 4.820 -2.809 -17.183 1.00 77.12 97 LEU A CA 1
ATOM 723 C C . LEU A 1 97 ? 3.771 -1.707 -17.189 1.00 77.12 97 LEU A C 1
ATOM 725 O O . LEU A 1 97 ? 3.118 -1.508 -16.170 1.00 77.12 97 LEU A O 1
ATOM 729 N N . VAL A 1 98 ? 3.550 -1.026 -18.317 1.00 74.25 98 VAL A N 1
ATOM 730 C CA . VAL A 1 98 ? 2.475 -0.028 -18.419 1.00 74.25 98 VAL A CA 1
ATOM 731 C C . VAL A 1 98 ? 1.121 -0.683 -18.154 1.00 74.25 98 VAL A C 1
ATOM 733 O O . VAL A 1 98 ? 0.315 -0.149 -17.394 1.00 74.25 98 VAL A O 1
ATOM 736 N N . ILE A 1 99 ? 0.872 -1.861 -18.723 1.00 80.81 99 ILE A N 1
ATOM 737 C CA . ILE A 1 99 ? -0.392 -2.579 -18.536 1.00 80.81 99 ILE A CA 1
ATOM 738 C C . ILE A 1 99 ? -0.464 -3.135 -17.111 1.00 80.81 99 ILE A C 1
ATOM 740 O O . ILE A 1 99 ? -1.429 -2.875 -16.388 1.00 80.81 99 ILE A O 1
ATOM 744 N N . VAL A 1 100 ? 0.578 -3.846 -16.673 1.00 80.81 100 VAL A N 1
ATOM 745 C CA . VAL A 1 100 ? 0.611 -4.509 -15.359 1.00 80.81 100 VAL A CA 1
ATOM 746 C C . VAL A 1 100 ? 0.493 -3.499 -14.215 1.00 80.81 100 VAL A C 1
ATOM 748 O O . VAL A 1 100 ? -0.360 -3.659 -13.341 1.00 80.81 100 VAL A O 1
ATOM 751 N N . ASN A 1 101 ? 1.268 -2.413 -14.248 1.00 81.31 101 ASN A N 1
ATOM 752 C CA . ASN A 1 101 ? 1.297 -1.418 -13.173 1.00 81.31 101 ASN A CA 1
ATOM 753 C C . ASN A 1 101 ? 0.021 -0.562 -13.115 1.00 81.31 101 ASN A C 1
ATOM 755 O O . ASN A 1 101 ? -0.205 0.106 -12.109 1.00 81.31 101 ASN A O 1
ATOM 759 N N . ASN A 1 102 ? -0.840 -0.601 -14.139 1.00 81.38 102 ASN A N 1
ATOM 760 C CA . ASN A 1 102 ? -2.179 -0.007 -14.079 1.00 81.38 102 ASN A CA 1
ATOM 761 C C . ASN A 1 102 ? -3.247 -1.010 -13.616 1.00 81.38 102 ASN A C 1
ATOM 763 O O . ASN A 1 102 ? -4.116 -0.647 -12.823 1.00 81.38 102 ASN A O 1
ATOM 767 N N . LEU A 1 103 ? -3.179 -2.271 -14.054 1.00 85.81 103 LEU A N 1
ATOM 768 C CA . LEU A 1 103 ? -4.147 -3.302 -13.662 1.00 85.81 103 LEU A CA 1
ATOM 769 C C . LEU A 1 103 ? -4.031 -3.691 -12.186 1.00 85.81 103 LEU A C 1
ATOM 771 O O . LEU A 1 103 ? -5.045 -3.891 -11.517 1.00 85.81 103 LEU A O 1
ATOM 775 N N . VAL A 1 104 ? -2.809 -3.767 -11.662 1.00 87.00 104 VAL A N 1
ATOM 776 C CA . VAL A 1 104 ? -2.548 -4.189 -10.279 1.00 87.00 104 VAL A CA 1
ATOM 777 C C . VAL A 1 104 ? -3.203 -3.242 -9.254 1.00 87.00 104 VAL A C 1
ATOM 779 O O . VAL A 1 104 ? -3.974 -3.727 -8.422 1.00 87.00 104 VAL A O 1
ATOM 782 N N . PRO A 1 105 ? -3.040 -1.904 -9.336 1.00 86.25 105 PRO A N 1
ATOM 783 C CA . PRO A 1 105 ? -3.768 -0.970 -8.474 1.00 86.25 105 PRO A CA 1
ATOM 784 C C . PRO A 1 105 ? -5.290 -1.023 -8.634 1.00 86.25 105 PRO A C 1
ATOM 786 O O . PRO A 1 105 ? -6.005 -0.824 -7.653 1.00 86.25 105 PRO A O 1
ATOM 789 N N . ILE A 1 106 ? -5.807 -1.294 -9.839 1.00 88.12 106 ILE A N 1
ATOM 790 C CA . ILE A 1 106 ? -7.255 -1.460 -10.057 1.00 88.12 106 ILE A CA 1
ATOM 791 C C . ILE A 1 106 ? -7.757 -2.680 -9.279 1.00 88.12 106 ILE A C 1
ATOM 793 O O . ILE A 1 106 ? -8.727 -2.571 -8.526 1.00 88.12 106 ILE A O 1
ATOM 797 N N . GLY A 1 107 ? -7.069 -3.818 -9.401 1.00 89.19 107 GLY A N 1
ATOM 798 C CA . GLY A 1 107 ? -7.383 -5.027 -8.640 1.00 89.19 107 GLY A CA 1
ATOM 799 C C . GLY A 1 107 ? -7.318 -4.791 -7.130 1.00 89.19 107 GLY A C 1
ATOM 800 O O . GLY A 1 107 ? -8.231 -5.177 -6.400 1.00 89.19 107 GLY A O 1
ATOM 801 N N . MET A 1 108 ? -6.299 -4.068 -6.664 1.00 90.56 108 MET A N 1
ATOM 802 C CA . MET A 1 108 ? -6.163 -3.694 -5.255 1.00 90.56 108 MET A CA 1
ATOM 803 C C . MET A 1 108 ? -7.281 -2.749 -4.782 1.00 90.56 108 MET A C 1
ATOM 805 O O . MET A 1 108 ? -7.766 -2.866 -3.653 1.00 90.56 108 MET A O 1
ATOM 809 N N . GLY A 1 109 ? -7.757 -1.853 -5.648 1.00 88.56 109 GLY A N 1
ATOM 810 C CA . GLY A 1 109 ? -8.932 -1.018 -5.399 1.00 88.56 109 GLY A CA 1
ATOM 811 C C . GLY A 1 109 ? -10.215 -1.837 -5.232 1.00 88.56 109 GLY A C 1
ATOM 812 O O . GLY A 1 109 ? -10.960 -1.620 -4.275 1.00 88.56 109 GLY A O 1
ATOM 813 N N . LEU A 1 110 ? -10.448 -2.826 -6.101 1.00 90.75 110 LEU A N 1
ATOM 814 C CA . LEU A 1 110 ? -11.590 -3.743 -5.989 1.00 90.75 110 LEU A CA 1
ATOM 815 C C . LEU A 1 110 ? -11.514 -4.583 -4.708 1.00 90.75 110 LEU A C 1
ATOM 817 O O . LEU A 1 110 ? -12.504 -4.693 -3.980 1.00 90.75 110 LEU A O 1
ATOM 821 N N . PHE A 1 111 ? -10.327 -5.107 -4.391 1.00 89.69 111 PHE A N 1
ATOM 822 C CA . PHE A 1 111 ? -10.074 -5.806 -3.133 1.00 89.69 111 PHE A CA 1
ATOM 823 C C . PHE A 1 111 ? -10.376 -4.911 -1.929 1.00 89.69 111 PHE A C 1
ATOM 825 O O . PHE A 1 111 ? -11.092 -5.330 -1.024 1.00 89.69 111 PHE A O 1
ATOM 832 N N . TH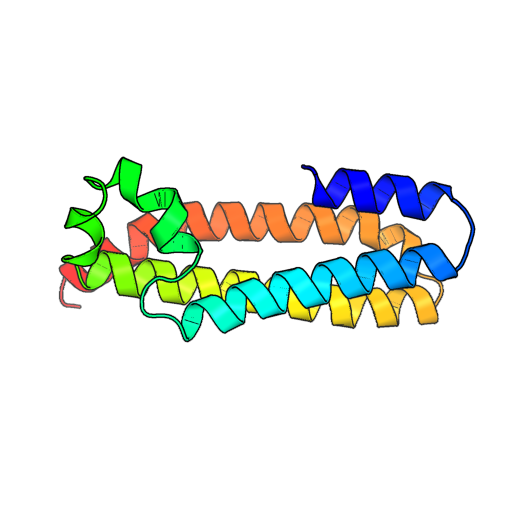R A 1 112 ? -9.912 -3.660 -1.945 1.00 89.81 112 THR A N 1
ATOM 833 C CA . THR A 1 112 ? -10.184 -2.674 -0.890 1.00 89.81 112 THR A CA 1
ATOM 834 C C . THR A 1 112 ? -11.684 -2.451 -0.711 1.00 89.81 112 THR A C 1
ATOM 836 O O . THR A 1 112 ? -12.185 -2.496 0.413 1.00 89.81 112 THR A O 1
ATOM 839 N N . ALA A 1 113 ? -12.420 -2.276 -1.815 1.00 88.56 113 ALA A N 1
ATOM 840 C CA . ALA A 1 113 ? -13.858 -2.029 -1.799 1.00 88.56 113 ALA A CA 1
ATOM 841 C C . ALA A 1 113 ? -14.664 -3.184 -1.185 1.00 88.56 113 ALA A C 1
ATOM 843 O O . ALA A 1 113 ? -15.643 -2.947 -0.471 1.00 88.56 113 ALA A O 1
ATOM 844 N N . TRP A 1 114 ? -14.244 -4.420 -1.450 1.00 91.81 114 TRP A N 1
ATOM 845 C CA . TRP A 1 114 ? -14.827 -5.623 -0.866 1.00 91.81 114 TRP A CA 1
ATOM 846 C C . TRP A 1 114 ? -14.397 -5.820 0.596 1.00 91.81 114 TRP A C 1
ATOM 848 O O . TRP A 1 114 ? -15.244 -5.989 1.477 1.00 91.81 114 TRP A O 1
ATOM 858 N N . PHE A 1 115 ? -13.094 -5.743 0.875 1.00 89.19 115 PHE A N 1
ATOM 859 C CA . PHE A 1 115 ? -12.507 -6.062 2.176 1.00 89.19 115 PHE A CA 1
ATOM 860 C C . PHE A 1 115 ? -12.995 -5.119 3.275 1.00 89.19 115 PHE A C 1
ATOM 862 O O . PHE A 1 115 ? -13.339 -5.577 4.364 1.00 89.19 115 PHE A O 1
ATOM 869 N N . GLN A 1 116 ? -13.121 -3.821 2.976 1.00 85.94 116 GLN A N 1
ATOM 870 C CA . GLN A 1 116 ? -13.616 -2.838 3.945 1.00 85.94 116 GLN A CA 1
ATOM 871 C C . GLN A 1 116 ? -15.060 -3.098 4.406 1.00 85.94 116 GLN A C 1
ATOM 873 O O . GLN A 1 116 ? -15.457 -2.620 5.463 1.00 85.94 116 GLN A O 1
ATOM 878 N N . LYS A 1 117 ? -15.854 -3.852 3.632 1.00 85.69 117 LYS A N 1
ATOM 879 C CA . LYS A 1 117 ? -17.217 -4.260 4.007 1.00 85.69 117 LYS A CA 1
ATOM 880 C C . LYS A 1 117 ? -17.222 -5.634 4.666 1.00 85.69 117 LYS A C 1
ATOM 882 O O . LYS A 1 117 ? -17.870 -5.833 5.689 1.00 85.69 117 LYS A O 1
ATOM 887 N N . TRP A 1 118 ? -16.488 -6.576 4.081 1.00 89.38 118 TRP A N 1
ATOM 888 C CA . TRP A 1 118 ? -16.466 -7.965 4.521 1.00 89.38 118 TRP A CA 1
ATOM 889 C C . TRP A 1 118 ? -15.765 -8.154 5.870 1.00 89.38 118 TRP A C 1
ATOM 891 O O . TRP A 1 118 ? -16.297 -8.853 6.730 1.00 89.38 118 TRP A O 1
ATOM 901 N N . TYR A 1 119 ? -14.603 -7.530 6.087 1.00 85.94 119 TYR A N 1
ATOM 902 C CA . TYR A 1 119 ? -13.800 -7.766 7.289 1.00 85.94 119 TYR A CA 1
ATOM 903 C C . TYR A 1 119 ? -14.486 -7.261 8.571 1.00 85.94 119 TYR A C 1
ATOM 905 O O . TYR A 1 119 ? -14.611 -8.053 9.510 1.00 85.94 119 TYR A O 1
ATOM 913 N N . PRO A 1 120 ? -15.026 -6.023 8.633 1.00 81.94 120 PRO A N 1
ATOM 914 C CA . PRO A 1 120 ? -15.809 -5.592 9.790 1.00 81.94 120 PRO A CA 1
ATOM 915 C C . PRO A 1 120 ? -17.051 -6.458 10.021 1.00 81.94 120 PRO A C 1
ATOM 917 O O . PRO A 1 120 ? -17.323 -6.819 11.162 1.00 81.94 120 PRO A O 1
ATOM 920 N N . ALA A 1 121 ? -17.770 -6.840 8.957 1.00 84.56 121 ALA A N 1
ATOM 921 C CA . ALA A 1 121 ? -18.957 -7.689 9.062 1.00 84.56 121 ALA A CA 1
ATOM 922 C C . ALA A 1 121 ? -18.624 -9.087 9.609 1.00 84.56 121 ALA A C 1
ATOM 924 O O . ALA A 1 121 ? -19.324 -9.591 10.486 1.00 84.56 121 ALA A O 1
ATOM 925 N N . LYS A 1 122 ? -17.524 -9.693 9.150 1.00 84.62 122 LYS A N 1
ATOM 926 C CA . LYS A 1 122 ? -17.048 -10.984 9.655 1.00 84.62 122 LYS A CA 1
ATOM 927 C C . LYS A 1 122 ? -16.651 -10.893 11.126 1.00 84.62 122 LYS A C 1
ATOM 929 O O . LYS A 1 122 ? -17.126 -11.694 11.925 1.00 84.62 122 LYS A O 1
ATOM 934 N N . MET A 1 123 ? -15.856 -9.892 11.497 1.00 82.25 123 MET A N 1
ATOM 935 C CA . MET A 1 123 ? -15.427 -9.706 12.886 1.00 82.25 123 MET A CA 1
ATOM 936 C C . MET A 1 123 ? -16.597 -9.383 13.828 1.00 82.25 123 MET A C 1
ATOM 938 O O . MET A 1 123 ? -16.595 -9.834 14.969 1.00 82.25 123 MET A O 1
ATOM 942 N N . ALA A 1 124 ? -17.614 -8.654 13.357 1.00 79.44 124 ALA A N 1
ATOM 943 C CA . ALA A 1 124 ? -18.839 -8.395 14.115 1.00 79.44 124 ALA A CA 1
ATOM 944 C C . ALA A 1 124 ? -19.746 -9.634 14.237 1.00 79.44 124 ALA A C 1
ATOM 946 O O . ALA A 1 124 ? -20.508 -9.738 15.193 1.00 79.44 124 ALA A O 1
ATOM 947 N N . SER A 1 125 ? -19.657 -10.587 13.300 1.00 79.31 125 SER A N 1
ATOM 948 C CA . SER A 1 125 ? -20.445 -11.827 13.326 1.00 79.31 125 SER A CA 1
ATOM 949 C C . SER A 1 125 ? -19.962 -12.867 14.348 1.00 79.31 125 SER A C 1
ATOM 951 O O . SER A 1 125 ? -20.643 -13.871 14.550 1.00 79.31 125 SER A O 1
ATOM 953 N N . GLY A 1 126 ? -18.811 -12.638 14.995 1.00 63.62 126 GLY A N 1
ATOM 954 C CA . GLY A 1 126 ? -18.295 -13.474 16.086 1.00 63.62 126 GLY A CA 1
ATOM 955 C C . GLY A 1 126 ? -17.928 -14.916 15.704 1.00 63.62 126 GLY A C 1
ATOM 956 O O . GLY A 1 126 ? -17.733 -15.731 16.602 1.00 63.62 126 GLY A O 1
ATOM 957 N N . LYS A 1 127 ? -17.859 -15.233 14.405 1.00 50.34 127 LYS A N 1
ATOM 958 C CA . LYS A 1 127 ? -17.489 -16.548 13.857 1.00 50.34 127 LYS A CA 1
ATOM 959 C C . LYS A 1 127 ? -16.070 -16.573 13.304 1.00 50.34 127 LYS A C 1
ATOM 961 O O . LYS A 1 127 ? -15.689 -15.612 12.595 1.00 50.34 127 LYS A O 1
#

Sequence (127 aa):
ALVGALSAGVFMSGNGDGNLIVNLGYLAFGLMWLASCLTKEPLCAAYVKYSYGGDSAYNNPLFMKTNYILAACWGAMYVLTAIWSWFAVQNGVGDILVIVNNLVPIGMGLFTAWFQKWYPAKMASGK

Foldseek 3Di:
DVLLVLLVVLVVVPDPVSLVVSLVVLLVVLVQLLVLLVDLHGPQCQPCVVVVVHPVLSVDVQSRVLSSVLSNVSSVLSNVLSVVCVVCVVVVNNVCSSVVVVVSVVVSVVVSVVSNVPSSVVVVVVD

Radius of gyration: 16.94 Å; chains: 1; bounding box: 38×29×43 Å

Secondary structure (DSSP, 8-state):
-HHHHHHHHHHTT--HHHHHHHHHHHHHHHHHHHHHTTSSS-HHHHHHGGGGTGGGGGG-HHHHHHHHHHHHHHHHHHHHHHHHHHHHHHTT-GGGHHHHHHHHHHHHHHHHHHHHHHHHHHHHTT-